Protein AF-A0A497K6T9-F1 (afdb_monomer)

Radius of gyration: 28.64 Å; Cα contacts (8 Å, |Δi|>4): 185; chains: 1; bounding box: 58×22×71 Å

pLDDT: mean 80.8, std 10.69, range [51.25, 93.06]

Foldseek 3Di:
DDWDWDFQPVLLVLLVVLLVLLVVLVVVLLVVLCVVPVDDVCSVVSSVVQQAPPWDQDPVRDTDRSVVSNVSSVVSNVVSVVSNVVSGDTDPPADFFWWADPPPRDIDTDHPVDQWDQDPPPRDIDRTHGDD

Solvent-accessible surface area (backbone atoms only — not comparable to full-atom values): 7383 Å² total; per-residue (Å²): 131,60,74,44,79,50,70,42,68,66,39,39,54,54,14,51,52,34,34,53,54,13,48,52,39,41,51,50,57,51,51,58,45,44,73,74,60,76,42,78,91,55,34,65,64,47,41,57,50,42,31,75,70,38,72,40,75,41,97,84,80,47,75,39,47,41,42,57,51,45,51,50,13,52,51,32,36,53,52,13,54,51,35,42,56,65,17,56,41,74,39,76,47,72,66,67,40,45,28,30,37,88,83,79,69,50,73,50,74,43,61,75,87,54,69,66,46,62,38,93,83,80,62,47,80,37,67,62,44,77,53,134

Sequence (132 aa):
MRKVLRKSRYGYALGVFLFLIGISAIIYTFWRVWLETASFNEFLTAFWNLLWTEEIDLVAGISSKLIFLFILGMTALIFSALTLAFSRKWFIAGEKVLVECPFCKRRWRTDPQKALVHCPYCRQLIHPRIVE

Structure (mmCIF, N/CA/C/O backbone):
data_AF-A0A497K6T9-F1
#
_entry.id   AF-A0A497K6T9-F1
#
loop_
_atom_site.group_PDB
_atom_site.id
_atom_site.type_symbol
_atom_site.label_atom_id
_atom_site.label_alt_id
_atom_site.label_comp_id
_atom_site.label_asym_id
_atom_site.label_entity_id
_atom_site.label_seq_id
_atom_site.pdbx_PDB_ins_code
_atom_site.Cartn_x
_atom_site.Cartn_y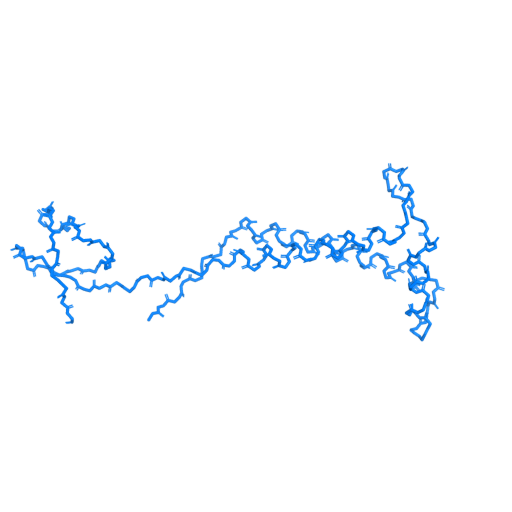
_atom_site.Cartn_z
_atom_site.occupancy
_atom_site.B_iso_or_equiv
_atom_site.auth_seq_id
_atom_site.auth_comp_id
_atom_site.auth_asym_id
_atom_site.auth_atom_id
_atom_site.pdbx_PDB_model_num
ATOM 1 N N . MET A 1 1 ? -5.881 -8.254 25.396 1.00 51.84 1 MET A N 1
ATOM 2 C CA . MET A 1 1 ? -6.309 -7.331 24.309 1.00 51.84 1 MET A CA 1
ATOM 3 C C . MET A 1 1 ? -6.378 -8.022 22.943 1.00 51.84 1 MET A C 1
ATOM 5 O O . MET A 1 1 ? -5.351 -8.424 22.404 1.00 51.84 1 MET A O 1
ATOM 9 N N . ARG A 1 2 ? -7.571 -8.162 22.349 1.00 51.25 2 ARG A N 1
ATOM 10 C CA . ARG A 1 2 ? -7.744 -8.752 21.007 1.00 51.25 2 ARG A CA 1
ATOM 11 C C . ARG A 1 2 ? -7.792 -7.628 19.963 1.00 51.25 2 ARG A C 1
ATOM 13 O O . ARG A 1 2 ? -8.738 -6.850 19.945 1.00 51.25 2 ARG A O 1
ATOM 20 N N . LYS A 1 3 ? -6.780 -7.514 19.100 1.00 53.28 3 LYS A N 1
ATOM 21 C CA . LYS A 1 3 ? -6.806 -6.560 17.975 1.00 53.28 3 LYS A CA 1
ATOM 22 C C . LYS A 1 3 ? -7.772 -7.089 16.916 1.00 53.28 3 LYS A C 1
ATOM 24 O O . LYS A 1 3 ? -7.615 -8.222 16.468 1.00 53.28 3 LYS A O 1
ATOM 29 N N . VAL A 1 4 ? -8.773 -6.301 16.529 1.00 59.19 4 VAL A N 1
ATOM 30 C CA . VAL A 1 4 ? -9.709 -6.684 15.464 1.00 59.19 4 VAL A CA 1
ATOM 31 C C . VAL A 1 4 ? -9.323 -5.916 14.209 1.00 59.19 4 VAL A C 1
ATOM 33 O O . VAL A 1 4 ? -9.419 -4.690 14.145 1.00 59.19 4 VAL A O 1
ATOM 36 N N . LEU A 1 5 ? -8.849 -6.651 13.205 1.00 56.44 5 LEU A N 1
ATOM 37 C CA . LEU A 1 5 ? -8.495 -6.087 11.910 1.00 56.44 5 LEU A CA 1
ATOM 38 C C . LEU A 1 5 ? -9.786 -5.830 11.119 1.00 56.44 5 LEU A C 1
ATOM 40 O O . LEU A 1 5 ? -10.376 -6.762 10.572 1.00 56.44 5 LEU A O 1
ATOM 44 N N . ARG A 1 6 ? -10.246 -4.575 11.044 1.00 62.94 6 ARG A N 1
ATOM 45 C CA . ARG A 1 6 ? -11.379 -4.213 10.179 1.00 62.94 6 ARG A CA 1
ATOM 46 C C . ARG A 1 6 ? -10.835 -3.632 8.883 1.00 62.94 6 ARG A C 1
ATOM 48 O O . ARG A 1 6 ? -10.378 -2.493 8.829 1.00 62.94 6 ARG A O 1
ATOM 55 N N . LYS A 1 7 ? -10.889 -4.436 7.825 1.00 59.69 7 LYS A N 1
ATOM 56 C CA . LYS A 1 7 ? -10.442 -4.043 6.488 1.00 59.69 7 LYS A CA 1
ATOM 57 C C . LYS A 1 7 ? -11.480 -3.125 5.836 1.00 59.69 7 LYS A C 1
ATOM 59 O O . LYS A 1 7 ? -12.648 -3.495 5.712 1.00 59.69 7 LYS A O 1
ATOM 64 N N . SER A 1 8 ? -11.062 -1.934 5.412 1.00 67.94 8 SER A N 1
ATOM 65 C CA . SER A 1 8 ? -11.881 -1.072 4.552 1.00 67.94 8 SER A CA 1
ATOM 66 C C . SER A 1 8 ? -11.980 -1.701 3.159 1.00 67.94 8 SER A C 1
ATOM 68 O O . SER A 1 8 ? -10.961 -1.853 2.486 1.00 67.94 8 SER A O 1
ATOM 70 N N 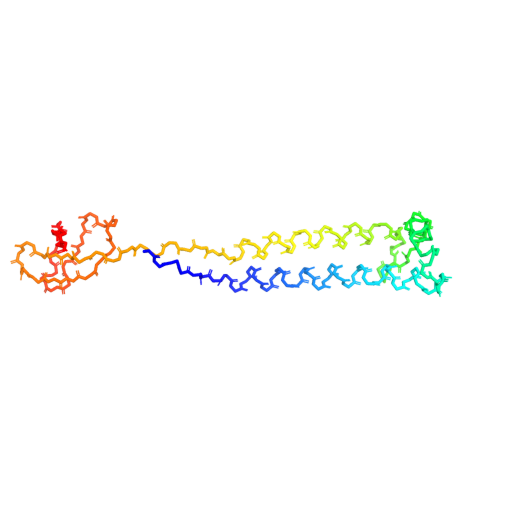. ARG A 1 9 ? -13.189 -2.083 2.722 1.00 74.00 9 ARG A N 1
ATOM 71 C CA . ARG A 1 9 ? -13.400 -2.697 1.396 1.00 74.00 9 ARG A CA 1
ATOM 72 C C . ARG A 1 9 ? -13.008 -1.746 0.257 1.00 74.00 9 ARG A C 1
ATOM 74 O O . ARG A 1 9 ? -12.314 -2.163 -0.662 1.00 74.00 9 ARG A O 1
ATOM 81 N N . TYR A 1 10 ? -13.375 -0.468 0.370 1.00 75.62 10 TYR A N 1
ATOM 82 C CA . TYR A 1 10 ? -13.110 0.550 -0.652 1.00 75.62 10 TYR A CA 1
ATOM 83 C C . TYR A 1 10 ? -11.631 0.937 -0.750 1.00 75.62 10 TYR A C 1
ATOM 85 O O . TYR A 1 10 ? -11.081 0.973 -1.845 1.00 75.62 10 TYR A O 1
ATOM 93 N N . GLY A 1 11 ? -10.961 1.160 0.389 1.00 76.81 11 GLY A N 1
ATOM 94 C CA . GLY A 1 11 ? -9.537 1.521 0.390 1.00 76.81 11 GLY A CA 1
ATOM 95 C C . GLY A 1 11 ? -8.646 0.397 -0.142 1.00 76.81 11 GLY A C 1
ATOM 96 O O . GLY A 1 11 ? -7.641 0.655 -0.792 1.00 76.81 11 GLY A O 1
ATOM 97 N N . TYR A 1 12 ? -9.047 -0.857 0.086 1.00 81.25 12 TYR A N 1
ATOM 98 C CA . TYR A 1 12 ? -8.350 -2.006 -0.476 1.00 81.25 12 TYR A CA 1
ATOM 99 C C . TYR A 1 12 ? -8.536 -2.116 -1.993 1.00 81.25 12 TYR A C 1
ATOM 101 O O . TYR A 1 12 ? -7.553 -2.298 -2.701 1.00 81.25 12 TYR A O 1
ATOM 109 N N . ALA A 1 13 ? -9.770 -1.979 -2.491 1.00 85.56 13 ALA A N 1
ATOM 110 C CA . ALA A 1 13 ? -10.045 -2.039 -3.927 1.00 85.56 13 ALA A CA 1
ATOM 111 C C . ALA A 1 13 ? -9.293 -0.941 -4.698 1.00 85.56 13 ALA A C 1
ATOM 113 O O . ALA A 1 13 ? -8.643 -1.232 -5.698 1.00 85.56 13 ALA A O 1
ATOM 114 N N . LEU A 1 14 ? -9.312 0.294 -4.185 1.00 86.56 14 LEU A N 1
ATOM 115 C CA . LEU A 1 14 ? -8.610 1.425 -4.792 1.00 86.56 14 LEU A CA 1
ATOM 116 C C . LEU A 1 14 ? -7.087 1.226 -4.790 1.00 86.56 14 LEU A C 1
ATOM 118 O O . LEU A 1 14 ? -6.439 1.439 -5.811 1.00 86.56 14 LEU A O 1
ATOM 122 N N . GLY A 1 15 ? -6.520 0.748 -3.677 1.00 88.12 15 GLY A N 1
ATOM 123 C CA . GLY 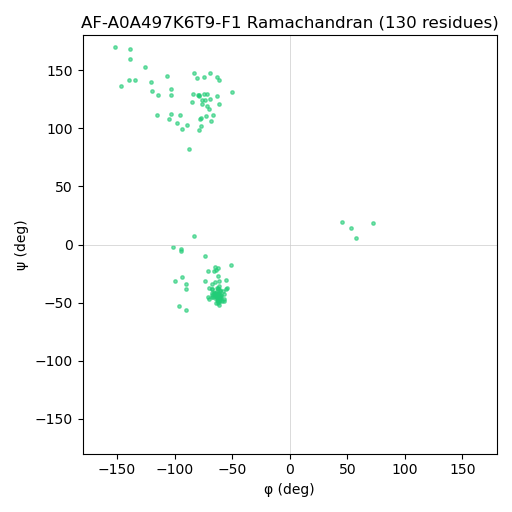A 1 15 ? -5.092 0.440 -3.589 1.00 88.12 15 GLY A CA 1
ATOM 124 C C . GLY A 1 15 ? -4.655 -0.640 -4.582 1.00 88.12 15 GLY A C 1
ATOM 125 O O . GLY A 1 15 ? -3.645 -0.471 -5.262 1.00 88.12 15 GLY A O 1
ATOM 126 N N . VAL A 1 16 ? -5.432 -1.721 -4.722 1.00 89.06 16 VAL A N 1
ATOM 127 C CA . VAL A 1 16 ? -5.159 -2.783 -5.709 1.00 89.06 16 VAL A CA 1
ATOM 128 C C . VAL A 1 16 ? -5.254 -2.250 -7.139 1.00 89.06 16 VAL A C 1
ATOM 130 O O . VAL A 1 16 ? -4.401 -2.567 -7.959 1.00 89.06 16 VAL A O 1
ATOM 133 N N . PHE A 1 17 ? -6.245 -1.413 -7.443 1.00 91.06 17 PHE A N 1
ATOM 134 C CA . PHE A 1 17 ? -6.393 -0.842 -8.781 1.00 91.06 17 PHE A CA 1
ATOM 135 C C . PHE A 1 17 ? -5.192 0.034 -9.172 1.00 91.06 17 PHE A C 1
ATOM 137 O O . PHE A 1 17 ? -4.612 -0.156 -10.239 1.00 91.06 17 PHE A O 1
ATOM 144 N N . LEU A 1 18 ? -4.752 0.923 -8.273 1.00 89.94 18 LEU A N 1
ATOM 145 C CA . LEU A 1 18 ? -3.549 1.740 -8.481 1.00 89.94 18 LEU A CA 1
ATOM 146 C C . LEU A 1 18 ? -2.283 0.888 -8.632 1.00 89.94 18 LEU A C 1
ATOM 148 O O . LEU A 1 18 ? -1.412 1.223 -9.431 1.00 89.94 18 LEU A O 1
ATOM 152 N N . PHE A 1 19 ? -2.195 -0.224 -7.897 1.00 91.62 19 PHE A N 1
ATOM 153 C CA . PHE A 1 19 ? -1.076 -1.158 -8.002 1.00 91.62 19 PHE A CA 1
ATOM 154 C C . PHE A 1 19 ? -0.983 -1.772 -9.397 1.00 91.62 19 PHE A C 1
ATOM 156 O O . PHE A 1 19 ? 0.089 -1.788 -9.994 1.00 91.62 19 PHE A O 1
ATOM 163 N N . LEU A 1 20 ? -2.113 -2.253 -9.925 1.00 93.06 20 LEU A N 1
ATOM 164 C CA . LEU A 1 20 ? -2.173 -2.871 -11.247 1.00 93.06 20 LEU A CA 1
ATOM 165 C C . LEU A 1 20 ? -1.795 -1.872 -12.343 1.00 93.06 20 LEU A C 1
ATOM 167 O O . LEU A 1 20 ? -1.004 -2.213 -13.220 1.00 93.06 20 LEU A O 1
ATOM 171 N N . ILE A 1 21 ? -2.286 -0.632 -12.254 1.00 91.12 21 ILE A N 1
ATOM 172 C CA . ILE A 1 21 ? -1.916 0.436 -13.193 1.00 91.12 21 ILE A CA 1
ATOM 173 C C . ILE A 1 21 ? -0.414 0.723 -13.112 1.00 91.12 21 ILE A C 1
ATOM 175 O O . ILE A 1 21 ? 0.266 0.696 -14.137 1.00 91.12 21 ILE A O 1
ATOM 179 N N . GLY A 1 22 ? 0.123 0.934 -11.906 1.00 90.75 22 GLY A N 1
ATOM 180 C CA . GLY A 1 22 ? 1.544 1.229 -11.707 1.00 90.75 22 GLY A CA 1
ATOM 181 C C . GLY A 1 22 ? 2.461 0.117 -12.220 1.00 90.75 22 GLY A C 1
ATOM 182 O O . GLY A 1 22 ? 3.416 0.391 -12.945 1.00 90.75 22 GLY A O 1
ATOM 183 N N . ILE A 1 23 ? 2.132 -1.145 -11.922 1.00 91.94 23 ILE A N 1
ATOM 184 C CA . ILE A 1 23 ? 2.863 -2.307 -12.445 1.00 91.94 23 ILE A CA 1
ATOM 185 C C . ILE A 1 23 ? 2.792 -2.355 -13.965 1.00 91.94 23 ILE A C 1
ATOM 187 O O . ILE A 1 23 ? 3.819 -2.555 -14.604 1.00 91.94 23 ILE A O 1
ATOM 191 N N . SER A 1 24 ? 1.607 -2.176 -14.550 1.00 90.25 24 SER A N 1
ATOM 192 C CA . SER A 1 24 ? 1.446 -2.266 -16.003 1.00 90.25 24 SER A CA 1
ATOM 193 C C . SER A 1 24 ? 2.299 -1.227 -16.739 1.00 90.25 24 SER A C 1
ATOM 195 O O . SER A 1 24 ? 2.957 -1.568 -17.720 1.00 90.25 24 SER A O 1
ATOM 197 N N . ALA A 1 25 ? 2.385 -0.001 -16.208 1.00 88.25 25 ALA A N 1
ATOM 198 C CA . ALA A 1 25 ? 3.242 1.054 -16.739 1.00 88.25 25 ALA A CA 1
ATOM 199 C C . ALA A 1 25 ? 4.731 0.679 -16.662 1.00 88.25 25 ALA A C 1
ATOM 201 O O . ALA A 1 25 ? 5.458 0.809 -17.644 1.00 88.25 25 ALA A O 1
ATOM 2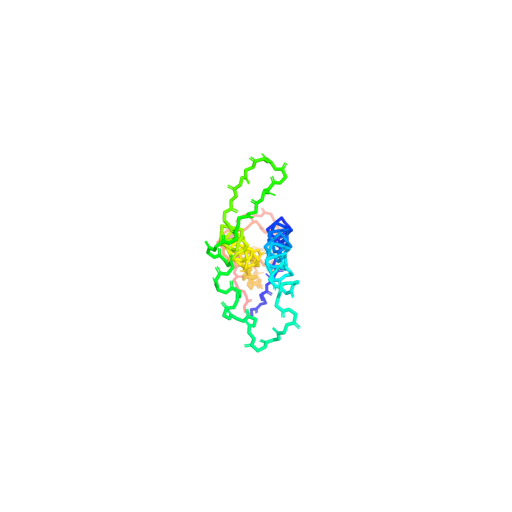02 N N . ILE A 1 26 ? 5.185 0.155 -15.521 1.00 88.12 26 ILE A N 1
ATOM 203 C CA . ILE A 1 26 ? 6.588 -0.243 -15.348 1.00 88.12 26 ILE A CA 1
ATOM 204 C C . ILE A 1 26 ? 6.927 -1.430 -16.253 1.00 88.12 26 ILE A C 1
ATOM 206 O O . ILE A 1 26 ? 7.935 -1.386 -16.955 1.00 88.12 26 ILE A O 1
ATOM 210 N N . ILE A 1 27 ? 6.072 -2.454 -16.310 1.00 90.44 27 ILE A N 1
ATOM 211 C CA . ILE A 1 27 ? 6.259 -3.598 -17.212 1.00 90.44 27 ILE A CA 1
ATOM 212 C C . ILE A 1 27 ? 6.357 -3.116 -18.657 1.00 90.44 27 ILE A C 1
ATOM 214 O O . ILE A 1 27 ? 7.241 -3.570 -19.372 1.00 90.44 27 ILE A O 1
ATOM 218 N N . TYR A 1 28 ? 5.516 -2.168 -19.074 1.00 88.00 28 TYR A N 1
ATOM 219 C CA . TYR A 1 28 ? 5.583 -1.597 -20.415 1.00 88.00 28 TYR A CA 1
ATOM 220 C C . TYR A 1 28 ? 6.932 -0.913 -20.691 1.00 88.00 28 TYR A C 1
ATOM 222 O O . TYR A 1 28 ? 7.555 -1.195 -21.714 1.00 88.00 28 TYR A O 1
ATOM 230 N N . THR A 1 29 ? 7.434 -0.084 -19.765 1.00 86.38 29 THR A N 1
ATOM 231 C CA . THR A 1 29 ? 8.759 0.550 -19.929 1.00 86.38 29 THR A CA 1
ATOM 232 C C . THR A 1 29 ? 9.890 -0.470 -20.017 1.00 86.38 29 THR A C 1
ATOM 234 O O . THR A 1 29 ? 10.764 -0.351 -20.870 1.00 86.38 29 THR A O 1
ATOM 237 N N . PHE A 1 30 ? 9.850 -1.510 -19.182 1.00 86.12 30 PHE A N 1
ATOM 238 C CA . PHE A 1 30 ? 10.858 -2.566 -19.179 1.00 86.12 30 PHE A CA 1
ATOM 239 C C . PHE A 1 30 ? 10.796 -3.399 -20.455 1.00 86.12 30 PHE A C 1
ATOM 241 O O . PHE A 1 30 ? 11.829 -3.686 -21.051 1.00 86.12 30 PHE A O 1
ATOM 248 N N . TRP A 1 31 ? 9.589 -3.751 -20.894 1.00 87.31 31 TRP A N 1
ATOM 249 C CA . TRP A 1 31 ? 9.357 -4.497 -22.123 1.00 87.31 31 TRP A CA 1
ATOM 250 C C . TRP A 1 31 ? 9.896 -3.751 -23.341 1.00 87.31 31 TRP A C 1
ATOM 252 O O . TRP A 1 31 ? 10.554 -4.342 -24.194 1.00 87.31 31 TRP A O 1
ATOM 262 N N . ARG A 1 32 ? 9.660 -2.439 -23.406 1.00 83.25 32 ARG A N 1
ATOM 263 C CA . ARG A 1 32 ? 10.095 -1.621 -24.536 1.00 83.25 32 ARG A CA 1
ATOM 264 C C . ARG A 1 32 ? 11.616 -1.540 -24.642 1.00 83.25 32 ARG A C 1
ATOM 266 O O . ARG A 1 32 ? 12.149 -1.706 -25.731 1.00 83.25 32 ARG A O 1
ATOM 273 N N . VAL A 1 33 ? 12.311 -1.393 -23.518 1.00 82.88 33 VAL A N 1
ATOM 274 C CA . VAL A 1 33 ? 13.782 -1.423 -23.481 1.00 82.88 33 VAL A CA 1
ATOM 275 C C . VAL A 1 33 ? 14.333 -2.825 -23.756 1.00 82.88 33 VAL A C 1
ATOM 277 O O . VAL A 1 33 ? 15.351 -2.982 -24.432 1.00 82.88 33 VAL A O 1
ATOM 280 N N . TRP A 1 34 ? 13.652 -3.857 -23.256 1.00 82.88 34 TRP A N 1
ATOM 281 C CA . TRP A 1 34 ? 14.037 -5.249 -23.473 1.00 82.88 34 TRP A CA 1
ATOM 282 C C . TRP A 1 34 ? 14.026 -5.623 -24.958 1.00 82.88 34 TRP A C 1
ATOM 284 O O . TRP A 1 34 ? 14.930 -6.318 -25.417 1.00 82.88 34 TRP A O 1
ATOM 294 N N . LEU A 1 35 ? 13.043 -5.126 -25.716 1.00 81.81 35 LEU A N 1
ATOM 295 C CA . LEU A 1 35 ? 12.964 -5.339 -27.163 1.00 81.81 35 LEU A CA 1
ATOM 296 C C . LEU A 1 35 ? 14.153 -4.751 -27.935 1.00 81.81 35 LEU A C 1
ATOM 298 O O . LEU A 1 35 ? 14.468 -5.262 -29.005 1.00 81.81 35 LEU A O 1
ATOM 302 N N . GLU A 1 36 ? 14.811 -3.711 -27.422 1.00 76.44 36 GLU A N 1
ATOM 303 C CA . GLU A 1 36 ? 15.943 -3.081 -28.112 1.00 76.44 36 GLU A CA 1
ATOM 304 C C . GLU A 1 36 ? 17.293 -3.690 -27.765 1.00 76.44 36 GLU A C 1
ATOM 306 O O . GLU A 1 36 ? 18.150 -3.831 -28.631 1.00 76.44 36 GLU A O 1
ATOM 311 N N . THR A 1 37 ? 17.496 -4.053 -26.502 1.00 77.06 37 THR A N 1
ATOM 312 C CA . THR A 1 37 ? 18.792 -4.567 -26.041 1.00 77.06 37 THR A CA 1
ATOM 313 C C . THR A 1 37 ? 18.917 -6.073 -26.163 1.00 77.06 37 THR A C 1
ATOM 315 O O . THR A 1 37 ? 20.022 -6.567 -26.380 1.00 77.06 37 THR A O 1
ATOM 318 N N . ALA A 1 38 ? 17.815 -6.807 -25.964 1.00 72.56 38 ALA A N 1
ATOM 319 C CA . ALA A 1 38 ? 17.755 -8.271 -25.926 1.00 72.56 38 ALA A CA 1
ATOM 320 C C . ALA A 1 38 ? 18.865 -8.950 -25.081 1.00 72.56 38 ALA A C 1
ATOM 322 O O . ALA A 1 38 ? 19.133 -10.141 -25.241 1.00 72.56 38 ALA A O 1
ATOM 323 N N . SER A 1 39 ? 19.518 -8.213 -24.172 1.00 76.56 39 SER A N 1
ATOM 324 C CA . SER A 1 39 ? 20.658 -8.668 -23.379 1.00 76.56 39 SER A CA 1
ATOM 325 C C . SER A 1 39 ? 20.640 -8.029 -21.989 1.00 76.56 39 SER A C 1
ATOM 327 O O . SER A 1 39 ? 20.393 -6.837 -21.831 1.00 76.56 39 SER A O 1
ATOM 329 N N . PHE A 1 40 ? 20.903 -8.832 -20.953 1.00 74.00 40 PHE A N 1
ATOM 330 C CA . PHE A 1 40 ? 20.865 -8.367 -19.560 1.00 74.00 40 PHE A CA 1
ATOM 331 C C . PHE A 1 40 ? 22.055 -7.474 -19.179 1.00 74.00 40 PHE A C 1
ATOM 333 O O . PHE A 1 40 ? 21.900 -6.591 -18.339 1.00 74.00 40 PHE A O 1
ATOM 340 N N . ASN A 1 41 ? 23.229 -7.694 -19.780 1.00 77.69 41 ASN A N 1
ATOM 341 C CA . ASN A 1 41 ? 24.466 -7.001 -19.397 1.00 77.69 41 ASN A CA 1
ATOM 342 C C . ASN A 1 41 ? 24.429 -5.505 -19.731 1.00 77.69 41 ASN A C 1
ATOM 344 O O . ASN A 1 41 ? 24.964 -4.695 -18.981 1.00 77.69 41 ASN A O 1
ATOM 348 N N . GLU A 1 42 ? 23.765 -5.139 -20.826 1.00 81.94 42 GLU A N 1
ATOM 349 C CA . GLU A 1 42 ? 23.634 -3.750 -21.281 1.00 81.94 42 GLU A CA 1
ATOM 350 C C . GLU A 1 42 ? 22.267 -3.153 -20.931 1.00 81.94 42 GLU A C 1
ATOM 352 O O . GLU A 1 42 ? 22.020 -1.969 -21.161 1.00 81.94 42 GLU A O 1
ATOM 357 N N . PHE A 1 43 ? 21.386 -3.957 -20.325 1.00 83.44 43 PHE A N 1
ATOM 358 C CA . PHE A 1 43 ? 20.006 -3.581 -20.053 1.00 83.44 43 PHE A CA 1
ATOM 359 C C . PHE A 1 43 ? 19.907 -2.330 -19.184 1.00 83.44 43 PHE A C 1
ATOM 361 O O . PHE A 1 43 ? 19.161 -1.425 -19.522 1.00 83.44 43 PHE A O 1
ATOM 368 N N . LEU A 1 44 ? 20.644 -2.246 -18.070 1.00 82.06 44 LEU A N 1
ATOM 369 C CA . LEU A 1 44 ? 20.514 -1.115 -17.140 1.00 82.06 44 LEU A CA 1
ATOM 370 C C . LEU A 1 44 ? 20.998 0.206 -17.745 1.00 82.06 44 LEU A C 1
ATOM 372 O O . LEU A 1 44 ? 20.357 1.241 -17.563 1.00 82.06 44 LEU A O 1
ATOM 376 N N . THR A 1 45 ? 22.113 0.176 -18.468 1.00 84.12 45 THR A N 1
ATOM 377 C CA . THR A 1 45 ? 22.678 1.345 -19.150 1.00 84.12 45 THR A CA 1
ATOM 378 C C . THR A 1 45 ? 21.774 1.806 -20.284 1.00 84.12 45 THR A C 1
ATOM 380 O O . THR A 1 45 ? 21.482 2.998 -20.388 1.00 84.12 45 THR A O 1
ATOM 383 N N . ALA A 1 46 ? 21.273 0.873 -21.095 1.00 84.69 46 ALA A N 1
ATOM 384 C CA . ALA A 1 46 ? 20.317 1.183 -22.147 1.00 84.69 46 ALA A CA 1
ATOM 385 C C . ALA A 1 46 ? 18.981 1.665 -21.580 1.00 84.69 46 ALA A C 1
ATOM 387 O O . ALA A 1 46 ? 18.447 2.652 -22.067 1.00 84.69 46 ALA A O 1
ATOM 388 N N . PHE A 1 47 ? 18.478 1.038 -20.514 1.00 85.62 47 PHE A N 1
ATOM 389 C CA . PHE A 1 47 ? 17.256 1.441 -19.819 1.00 85.62 47 PHE A CA 1
ATOM 390 C C . PHE A 1 47 ? 17.349 2.879 -19.340 1.00 85.62 47 PHE A C 1
ATOM 392 O O . PHE A 1 47 ? 16.433 3.661 -19.577 1.00 85.62 47 PHE A O 1
ATOM 399 N N . TRP A 1 48 ? 18.466 3.240 -18.704 1.00 83.94 48 TRP A N 1
ATOM 400 C CA . TRP A 1 48 ? 18.684 4.602 -18.246 1.00 83.94 48 TRP A CA 1
ATOM 401 C C . TRP A 1 48 ? 18.702 5.589 -19.412 1.00 83.94 48 TRP A C 1
ATOM 403 O O . TRP A 1 48 ? 18.001 6.591 -19.352 1.00 83.94 48 TRP A O 1
ATOM 413 N N . ASN A 1 49 ? 19.435 5.297 -20.488 1.00 86.12 49 ASN A N 1
ATOM 414 C CA . ASN A 1 49 ? 19.502 6.182 -21.653 1.00 86.12 49 ASN A CA 1
ATOM 415 C C . ASN A 1 49 ? 18.140 6.326 -22.349 1.00 86.12 49 ASN A C 1
ATOM 417 O O . ASN A 1 49 ? 17.667 7.448 -22.529 1.00 86.12 49 ASN A O 1
ATOM 421 N N . LEU A 1 50 ? 17.476 5.206 -22.644 1.00 84.69 50 LEU A N 1
ATOM 422 C CA . LEU A 1 50 ? 16.167 5.157 -23.301 1.00 84.69 50 LEU A CA 1
ATOM 423 C C . LEU A 1 50 ? 15.080 5.847 -22.487 1.00 84.69 50 LEU A C 1
ATOM 425 O O . LEU A 1 50 ? 14.191 6.465 -23.063 1.00 84.69 50 LEU A O 1
ATOM 429 N N . LEU A 1 51 ? 15.169 5.833 -21.154 1.00 84.81 51 LEU A N 1
ATOM 430 C CA . LEU A 1 51 ? 14.246 6.596 -20.315 1.00 84.81 51 LEU A CA 1
ATOM 431 C C . LEU A 1 51 ? 14.221 8.087 -20.684 1.00 84.81 51 LEU A C 1
ATOM 433 O O . LEU A 1 51 ? 13.163 8.718 -20.639 1.00 84.81 51 LEU A O 1
ATOM 437 N N . TRP A 1 52 ? 15.384 8.648 -21.020 1.00 82.50 52 TRP A N 1
ATOM 438 C CA . TRP A 1 52 ? 15.570 10.073 -21.288 1.00 82.50 52 TRP A CA 1
ATOM 439 C C . TRP A 1 52 ? 15.448 10.445 -22.767 1.00 82.50 52 TRP A C 1
ATOM 441 O O . TRP A 1 52 ? 15.091 11.593 -23.064 1.00 82.50 52 TRP A O 1
ATOM 451 N N . THR A 1 53 ? 15.763 9.510 -23.667 1.00 80.50 53 THR A N 1
ATOM 452 C CA . THR A 1 53 ? 15.816 9.747 -25.116 1.00 80.50 53 THR A CA 1
ATOM 453 C C . THR A 1 53 ? 14.574 9.281 -25.858 1.00 80.50 53 THR A C 1
ATOM 455 O O . THR A 1 53 ? 14.227 9.903 -26.855 1.00 80.50 53 THR A O 1
ATOM 458 N N . GLU A 1 54 ? 13.910 8.224 -25.388 1.00 80.94 54 GLU A N 1
ATOM 459 C CA . GLU A 1 54 ? 12.776 7.630 -26.094 1.00 80.94 54 GLU A CA 1
ATOM 460 C C . GLU A 1 54 ? 11.500 8.444 -25.859 1.00 80.94 54 GLU A C 1
ATOM 462 O O . GLU A 1 54 ? 11.103 8.735 -24.720 1.00 80.94 54 GLU A O 1
ATOM 467 N N . GLU A 1 55 ? 10.834 8.791 -26.955 1.00 81.25 55 GLU A N 1
ATOM 468 C CA . GLU A 1 55 ? 9.527 9.434 -26.955 1.00 81.25 55 GLU A CA 1
ATOM 469 C C . GLU A 1 55 ? 8.460 8.403 -27.310 1.00 81.25 55 GLU A C 1
ATOM 471 O O . GLU A 1 55 ? 8.612 7.608 -28.233 1.00 81.25 55 GLU A O 1
ATOM 476 N N . ILE A 1 56 ? 7.375 8.395 -26.540 1.00 76.19 56 ILE A N 1
ATOM 477 C CA . ILE A 1 56 ? 6.248 7.498 -26.753 1.00 76.19 56 ILE A CA 1
ATOM 478 C C . ILE A 1 56 ? 5.042 8.340 -27.130 1.00 76.19 56 ILE A C 1
ATOM 480 O O . ILE A 1 56 ? 4.648 9.245 -26.385 1.00 76.19 56 ILE A O 1
ATOM 484 N N . ASP A 1 57 ? 4.401 7.968 -28.227 1.00 75.19 57 ASP A N 1
ATOM 485 C CA . ASP A 1 57 ? 3.073 8.458 -28.548 1.00 75.19 57 ASP A CA 1
ATOM 486 C C . ASP A 1 57 ? 2.049 7.698 -27.710 1.00 75.19 57 ASP A C 1
ATOM 488 O O . ASP A 1 57 ? 1.779 6.510 -27.905 1.00 75.19 57 ASP A O 1
ATOM 492 N N . LEU A 1 58 ? 1.474 8.387 -26.727 1.00 64.69 58 LEU A N 1
ATOM 493 C CA . LEU A 1 58 ? 0.328 7.856 -26.007 1.00 64.69 58 LEU A CA 1
ATOM 494 C C . LEU A 1 58 ? -0.879 7.838 -26.951 1.00 64.69 58 LEU A C 1
ATOM 496 O O . LEU A 1 58 ? -1.061 8.748 -27.757 1.00 64.69 58 LEU A O 1
ATOM 500 N N . VAL A 1 59 ? -1.768 6.854 -26.780 1.00 63.88 59 VAL A N 1
ATOM 501 C CA . VAL A 1 59 ? -3.029 6.692 -27.545 1.00 63.88 59 VAL A CA 1
ATOM 502 C C . VAL A 1 59 ? -3.895 7.971 -27.571 1.00 63.88 59 VAL A C 1
ATOM 504 O O . VAL A 1 59 ? -4.754 8.126 -28.432 1.00 63.88 59 VAL A O 1
ATOM 507 N N . ALA A 1 60 ? -3.644 8.921 -26.666 1.00 60.28 60 ALA A N 1
ATOM 508 C CA . ALA A 1 60 ? -4.277 10.236 -26.612 1.00 60.28 60 ALA A CA 1
ATOM 509 C C . ALA A 1 60 ? -3.649 11.312 -27.535 1.00 60.28 60 ALA A C 1
ATOM 511 O O . ALA A 1 60 ? -4.020 12.477 -27.419 1.00 60.28 60 ALA A O 1
ATOM 512 N N . GLY A 1 61 ? -2.699 10.966 -28.415 1.00 62.25 61 GLY A N 1
ATOM 513 C CA . GLY A 1 61 ? -2.020 11.920 -29.309 1.00 62.25 61 GLY A CA 1
ATOM 514 C C . GLY A 1 61 ? -1.028 12.845 -28.594 1.00 62.25 61 GLY A C 1
ATOM 515 O O . GLY A 1 61 ? -0.681 13.903 -29.109 1.00 62.25 61 GLY A O 1
ATOM 516 N N . ILE A 1 62 ? -0.605 12.465 -27.386 1.00 67.50 62 ILE A N 1
ATOM 517 C CA . ILE A 1 62 ? 0.365 13.208 -26.582 1.00 67.50 62 ILE A CA 1
ATOM 518 C C . ILE A 1 62 ? 1.688 12.454 -26.668 1.00 67.50 62 ILE A C 1
ATOM 520 O O . ILE A 1 62 ? 1.825 11.378 -26.079 1.00 67.50 62 ILE A O 1
ATOM 524 N N . SER A 1 63 ? 2.650 13.023 -27.388 1.00 73.06 63 SER A N 1
ATOM 525 C CA . SER A 1 63 ? 4.031 12.547 -27.385 1.00 73.06 63 SER A CA 1
ATOM 526 C C . SER A 1 63 ? 4.656 12.910 -26.040 1.00 73.06 63 SER A C 1
ATOM 528 O O . SER A 1 63 ? 4.693 14.076 -25.640 1.00 73.06 63 SER A O 1
ATOM 530 N N . SER A 1 64 ? 5.087 11.903 -25.289 1.00 74.44 64 SER A N 1
ATOM 531 C CA . SER A 1 64 ? 5.693 12.094 -23.973 1.00 74.44 64 SER A CA 1
ATOM 532 C C . SER A 1 64 ? 6.948 11.250 -23.846 1.00 74.44 64 SER A C 1
ATOM 534 O O . SER A 1 64 ? 6.998 10.114 -24.312 1.00 74.44 64 SER A O 1
ATOM 536 N N . LYS A 1 65 ? 7.972 11.798 -23.190 1.00 83.25 65 LYS A N 1
ATOM 537 C CA . LYS A 1 65 ? 9.187 11.037 -22.890 1.00 83.25 65 LYS A CA 1
ATOM 538 C C . LYS A 1 65 ? 8.871 9.843 -21.990 1.00 83.25 65 LYS A C 1
ATOM 540 O O . LYS A 1 65 ? 8.093 9.973 -21.040 1.00 83.25 65 LYS A O 1
ATOM 545 N N . LEU A 1 66 ? 9.538 8.715 -22.235 1.00 83.44 66 LEU A N 1
ATOM 546 C CA . LEU A 1 66 ? 9.346 7.453 -21.509 1.00 83.44 66 LEU A CA 1
ATOM 547 C C . LEU A 1 66 ? 9.524 7.605 -19.985 1.00 83.44 66 LEU A C 1
ATOM 549 O O . LEU A 1 66 ? 8.814 6.969 -19.200 1.00 83.44 66 LEU A O 1
ATOM 553 N N . ILE A 1 67 ? 10.381 8.538 -19.557 1.00 86.81 67 ILE A N 1
ATOM 554 C CA . ILE A 1 67 ? 10.549 8.930 -18.153 1.00 86.81 67 ILE A CA 1
ATOM 555 C C . ILE A 1 67 ? 9.251 9.352 -17.457 1.00 86.81 67 ILE A C 1
ATOM 557 O O . ILE A 1 67 ? 9.058 9.019 -16.288 1.00 86.81 67 ILE A O 1
ATOM 561 N N . PHE A 1 68 ? 8.335 10.049 -18.133 1.00 85.75 68 PHE A N 1
ATOM 562 C CA . PHE A 1 68 ? 7.095 10.499 -17.496 1.00 85.75 68 PHE A CA 1
ATOM 563 C C . PHE A 1 68 ? 6.192 9.321 -17.146 1.00 85.75 68 PHE A C 1
ATOM 565 O O . PHE A 1 68 ? 5.605 9.295 -16.063 1.00 85.75 68 PHE A O 1
ATOM 572 N N . LEU A 1 69 ? 6.135 8.313 -18.018 1.00 86.12 69 LEU A N 1
ATOM 573 C CA . LEU A 1 69 ? 5.375 7.092 -17.775 1.00 86.12 69 LEU A CA 1
ATOM 574 C C . LEU A 1 69 ? 5.989 6.277 -16.629 1.00 86.12 69 LEU A C 1
ATOM 576 O O . LEU A 1 69 ? 5.259 5.765 -15.778 1.00 86.12 69 LEU A O 1
ATOM 580 N N . PHE A 1 70 ? 7.321 6.236 -16.545 1.00 87.75 70 PHE A N 1
ATOM 581 C CA . PHE A 1 70 ? 8.026 5.609 -15.428 1.00 87.75 70 PHE A CA 1
ATOM 582 C C . PHE A 1 70 ? 7.754 6.321 -14.090 1.00 87.75 70 PHE A C 1
ATOM 584 O O . PHE A 1 70 ? 7.405 5.673 -13.102 1.00 87.75 70 PHE A O 1
ATOM 591 N N . ILE A 1 71 ? 7.830 7.658 -14.052 1.00 89.75 71 ILE A N 1
ATOM 592 C CA . ILE A 1 71 ? 7.520 8.461 -12.854 1.00 89.75 71 ILE A CA 1
ATOM 593 C C . ILE A 1 71 ? 6.056 8.273 -12.433 1.00 89.75 71 ILE A C 1
ATOM 595 O O . ILE A 1 71 ? 5.766 8.102 -11.245 1.00 89.75 71 ILE A O 1
ATOM 599 N N . LEU A 1 72 ? 5.123 8.266 -13.388 1.00 88.81 72 LEU A N 1
ATOM 600 C CA . LEU A 1 72 ? 3.705 8.026 -13.118 1.00 88.81 72 LEU A CA 1
ATOM 601 C C . LEU A 1 72 ? 3.492 6.623 -12.531 1.00 88.81 72 LEU A C 1
ATOM 603 O O . LEU A 1 72 ? 2.817 6.479 -11.512 1.00 88.81 72 LEU A O 1
ATOM 607 N N . GLY A 1 73 ? 4.138 5.601 -13.098 1.00 90.44 73 GLY A N 1
ATOM 608 C CA . GLY A 1 73 ? 4.117 4.241 -12.559 1.00 90.44 73 GLY A CA 1
ATOM 609 C C . GLY A 1 73 ? 4.620 4.174 -11.113 1.00 90.44 73 GLY A C 1
ATOM 610 O O . GLY A 1 73 ? 3.938 3.636 -10.239 1.00 90.44 73 GLY A O 1
ATOM 611 N N . MET A 1 74 ? 5.769 4.791 -10.830 1.00 90.75 74 MET A N 1
ATOM 612 C CA . MET A 1 74 ? 6.362 4.810 -9.488 1.00 90.75 74 MET A CA 1
ATOM 613 C C . MET A 1 74 ? 5.498 5.557 -8.469 1.00 90.75 74 MET A C 1
ATOM 615 O O . MET A 1 74 ? 5.277 5.061 -7.362 1.00 90.75 74 MET A O 1
ATOM 619 N N . THR A 1 75 ? 4.963 6.725 -8.831 1.00 92.62 75 THR A N 1
ATOM 620 C CA . THR A 1 75 ? 4.062 7.478 -7.945 1.00 92.62 75 THR A CA 1
ATOM 621 C C . THR A 1 75 ? 2.787 6.686 -7.659 1.00 92.62 75 THR A C 1
A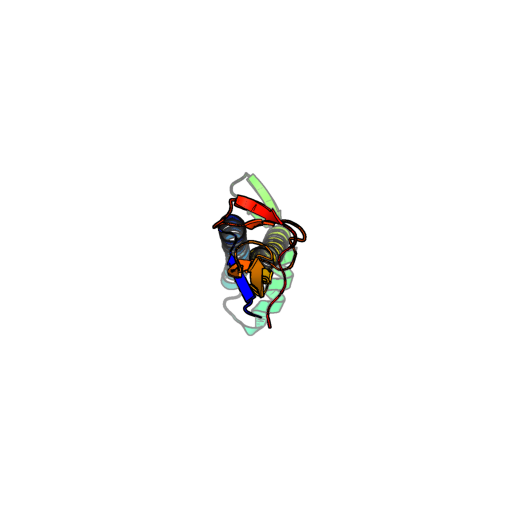TOM 623 O O . THR A 1 75 ? 2.409 6.555 -6.493 1.00 92.62 75 THR A O 1
ATOM 626 N N . ALA A 1 76 ? 2.176 6.062 -8.672 1.00 91.44 76 ALA A N 1
ATOM 627 C CA . ALA A 1 76 ? 1.014 5.191 -8.498 1.00 91.44 76 ALA A CA 1
ATOM 628 C C . ALA A 1 76 ? 1.297 4.015 -7.543 1.00 91.44 76 ALA A C 1
ATOM 630 O O . ALA A 1 76 ? 0.462 3.710 -6.688 1.00 91.44 76 ALA A O 1
ATOM 631 N N . LEU A 1 77 ? 2.484 3.398 -7.619 1.00 92.44 77 LEU A N 1
ATOM 632 C CA . LEU A 1 77 ? 2.891 2.342 -6.686 1.00 92.44 77 LEU A CA 1
ATOM 633 C C . LEU A 1 77 ? 3.041 2.843 -5.247 1.00 92.44 77 LEU A C 1
ATOM 635 O O . LEU A 1 77 ? 2.571 2.180 -4.320 1.00 92.44 77 LEU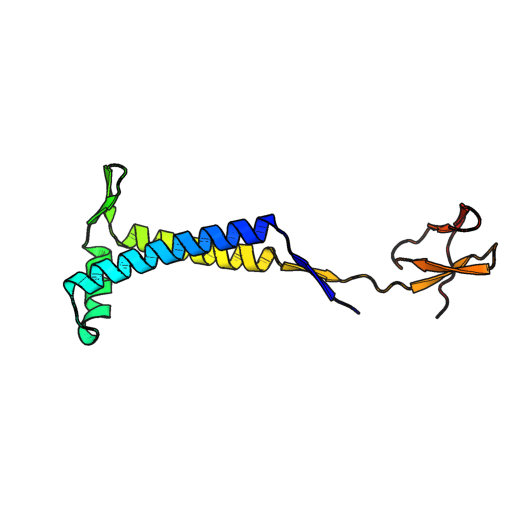 A O 1
ATOM 639 N N . ILE A 1 78 ? 3.646 4.015 -5.042 1.00 92.81 78 ILE A N 1
ATOM 640 C CA . ILE A 1 78 ? 3.786 4.612 -3.706 1.00 92.81 78 ILE A CA 1
ATOM 641 C C . ILE A 1 78 ? 2.401 4.901 -3.114 1.00 92.81 78 ILE A C 1
ATOM 643 O O . ILE A 1 78 ? 2.106 4.497 -1.985 1.00 92.81 78 ILE A O 1
ATOM 647 N N . PHE A 1 79 ? 1.513 5.536 -3.883 1.00 90.38 79 PHE A N 1
ATOM 648 C CA . PHE A 1 79 ? 0.144 5.809 -3.444 1.00 90.38 79 PHE A CA 1
ATOM 649 C C . PHE A 1 79 ? -0.655 4.528 -3.188 1.00 90.38 79 PHE A C 1
ATOM 651 O O . PHE A 1 79 ? -1.418 4.469 -2.219 1.00 90.38 79 PHE A O 1
ATOM 658 N N . SER A 1 80 ? -0.457 3.483 -3.993 1.00 90.75 80 SER A N 1
ATOM 659 C CA . SER A 1 80 ? -1.035 2.158 -3.761 1.00 90.75 80 SER A CA 1
ATOM 660 C C . SER A 1 80 ? -0.574 1.557 -2.429 1.00 90.75 80 SER A C 1
ATOM 662 O O . SER A 1 80 ? -1.399 1.127 -1.619 1.00 90.75 80 SER A O 1
ATOM 664 N N . ALA A 1 81 ? 0.732 1.575 -2.152 1.00 88.69 81 ALA A N 1
ATOM 665 C CA . ALA A 1 81 ? 1.285 1.055 -0.906 1.00 88.69 81 ALA A CA 1
ATOM 666 C C . ALA A 1 81 ? 0.733 1.809 0.313 1.00 88.69 81 ALA A C 1
ATOM 668 O O . ALA A 1 81 ? 0.301 1.187 1.289 1.00 88.69 81 ALA A O 1
ATOM 669 N N . LEU A 1 82 ? 0.662 3.142 0.228 1.00 88.38 82 LEU A N 1
ATOM 670 C CA . LEU A 1 82 ? 0.073 3.989 1.265 1.00 88.38 82 LEU A CA 1
ATOM 671 C C . LEU A 1 82 ? -1.410 3.666 1.477 1.00 88.38 82 LEU A C 1
ATOM 673 O O . LEU A 1 82 ? -1.831 3.387 2.599 1.00 88.38 82 LEU A O 1
ATOM 677 N N . THR A 1 83 ? -2.214 3.642 0.415 1.00 86.56 83 THR A N 1
ATOM 678 C CA . THR A 1 83 ? -3.652 3.338 0.521 1.00 86.56 83 THR A CA 1
ATOM 679 C C . THR A 1 83 ? -3.905 1.931 1.058 1.00 86.56 83 THR A C 1
ATOM 681 O O . THR A 1 83 ? -4.781 1.753 1.908 1.00 86.56 83 THR A O 1
ATOM 684 N N . LEU A 1 84 ? -3.105 0.937 0.666 1.00 84.94 84 LEU A N 1
ATOM 685 C CA . LEU A 1 84 ? -3.165 -0.414 1.224 1.00 84.94 84 LEU A CA 1
ATOM 686 C C . LEU A 1 84 ? -2.793 -0.443 2.709 1.00 84.94 84 LEU A C 1
ATOM 688 O O . LEU A 1 84 ? -3.480 -1.122 3.481 1.00 84.94 84 LEU A O 1
ATOM 692 N N . ALA A 1 85 ? -1.772 0.307 3.129 1.00 82.00 85 ALA A N 1
ATOM 693 C CA . ALA A 1 85 ? -1.395 0.432 4.534 1.00 82.00 85 ALA A CA 1
ATOM 694 C C . ALA A 1 85 ? -2.528 1.061 5.364 1.00 82.00 85 ALA A C 1
ATOM 696 O O . ALA A 1 85 ? -2.961 0.475 6.358 1.00 82.00 85 ALA A O 1
ATOM 697 N N . PHE A 1 86 ? -3.099 2.181 4.907 1.00 79.38 86 PHE A N 1
ATOM 698 C CA . PHE A 1 86 ? -4.210 2.863 5.584 1.00 79.38 86 PHE A CA 1
ATOM 699 C C . PHE A 1 86 ? -5.547 2.107 5.505 1.00 79.38 86 PHE A C 1
ATOM 701 O O . PHE A 1 86 ? -6.414 2.279 6.367 1.00 79.38 86 PHE A O 1
ATOM 708 N N . SER A 1 87 ? -5.734 1.227 4.515 1.00 75.19 87 SER A N 1
ATOM 709 C CA . SER A 1 87 ? -6.931 0.376 4.419 1.00 75.19 87 SER A CA 1
ATOM 710 C C . SER A 1 87 ? -7.057 -0.610 5.589 1.00 75.19 87 SER A C 1
ATOM 712 O O . SER A 1 87 ? -8.162 -1.077 5.902 1.00 75.19 87 SER A O 1
ATOM 714 N N . ARG A 1 88 ? -5.934 -0.914 6.256 1.00 71.06 88 ARG A N 1
ATOM 715 C CA . ARG A 1 88 ? -5.859 -1.764 7.445 1.00 71.06 88 ARG A CA 1
ATOM 716 C C . ARG A 1 88 ? -6.072 -0.906 8.687 1.00 71.06 88 ARG A C 1
ATOM 718 O O . ARG A 1 88 ? -5.129 -0.504 9.360 1.00 71.06 88 ARG A O 1
ATOM 725 N N . LYS A 1 89 ? -7.336 -0.640 9.015 1.00 65.12 89 LYS A N 1
ATOM 726 C CA . LYS A 1 89 ? -7.670 0.001 10.289 1.00 65.12 89 LYS A CA 1
ATOM 727 C C . LYS A 1 89 ? -7.573 -1.035 11.408 1.00 65.12 89 LYS A C 1
ATOM 729 O O . LYS A 1 89 ? -8.384 -1.961 11.504 1.00 65.12 89 LYS A O 1
ATOM 734 N N . TRP A 1 90 ? -6.549 -0.881 12.238 1.00 57.53 90 TRP A N 1
ATOM 735 C CA . TRP A 1 90 ? -6.381 -1.640 13.469 1.00 57.53 90 TRP A CA 1
ATOM 736 C C . TRP A 1 90 ? -7.294 -1.030 14.522 1.00 57.53 90 TRP A C 1
ATOM 738 O O . TRP A 1 90 ? -6.961 -0.016 15.127 1.00 57.53 90 TRP A O 1
ATOM 748 N N . PHE A 1 91 ? -8.465 -1.625 14.729 1.00 55.53 91 PHE A N 1
ATOM 749 C CA . PHE A 1 91 ? -9.277 -1.258 15.877 1.00 55.53 91 PHE A CA 1
ATOM 750 C C . PHE A 1 91 ? -8.786 -2.066 17.073 1.00 55.53 91 PHE A C 1
ATOM 752 O O . PHE A 1 91 ? -8.750 -3.303 17.052 1.00 55.53 91 PHE A O 1
ATOM 759 N N . ILE A 1 92 ? -8.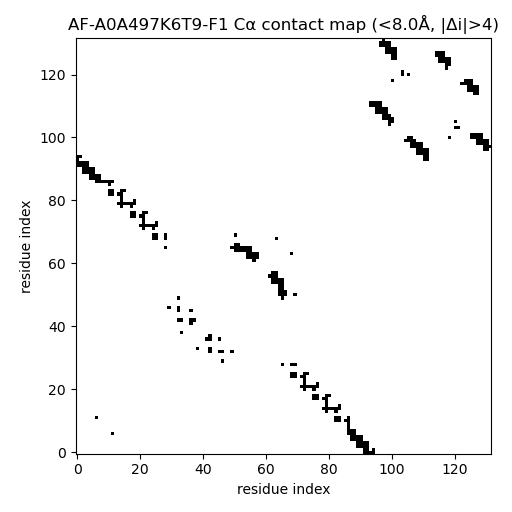391 -1.356 18.126 1.00 56.62 92 ILE A N 1
ATOM 760 C CA . ILE A 1 92 ? -8.261 -1.955 19.447 1.00 56.62 92 ILE A CA 1
ATOM 761 C C . ILE A 1 92 ? -9.695 -2.274 19.859 1.00 56.62 92 ILE A C 1
ATOM 763 O O . ILE A 1 92 ? -10.481 -1.363 20.110 1.00 56.62 92 ILE A O 1
ATOM 767 N N . ALA A 1 93 ? -10.083 -3.551 19.838 1.00 58.75 93 ALA A N 1
ATOM 768 C CA . ALA A 1 93 ? -11.347 -3.919 20.450 1.00 58.75 93 ALA A CA 1
ATOM 769 C C . ALA A 1 93 ? -11.174 -3.688 21.949 1.00 58.75 93 ALA A C 1
ATOM 771 O O . ALA A 1 93 ? -10.360 -4.368 22.581 1.00 58.75 93 ALA A O 1
ATOM 772 N N . GLY A 1 94 ? -11.888 -2.687 22.471 1.00 60.22 94 GLY A N 1
ATOM 773 C CA . GLY A 1 94 ? -11.948 -2.413 23.899 1.00 60.22 94 GLY A CA 1
ATOM 774 C C . GLY A 1 94 ? -12.273 -3.704 24.639 1.00 60.22 94 GLY A C 1
ATOM 775 O O . GLY A 1 94 ? -13.149 -4.475 24.228 1.00 60.22 94 GLY A O 1
ATOM 776 N N . GLU A 1 95 ? -11.498 -3.992 25.676 1.00 66.81 95 GLU A N 1
ATOM 777 C CA . GLU A 1 95 ? -11.723 -5.157 26.516 1.00 66.81 95 GLU A CA 1
ATOM 778 C C . GLU A 1 95 ? -13.104 -5.016 27.156 1.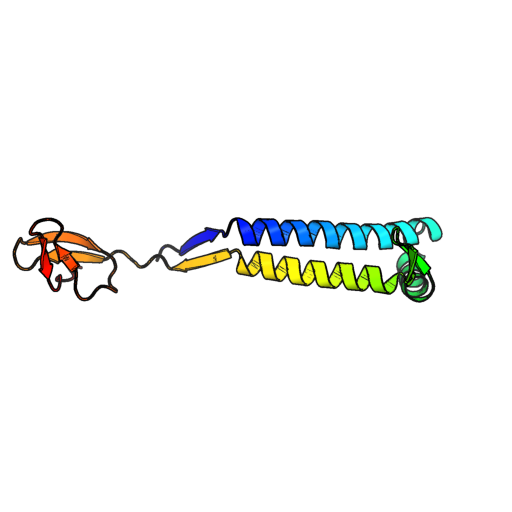00 66.81 95 GLU A C 1
ATOM 780 O O . GLU A 1 95 ? -13.401 -4.009 27.794 1.00 66.81 95 GLU A O 1
ATOM 785 N N . LYS A 1 96 ? -13.999 -5.978 26.907 1.00 75.75 96 LYS A N 1
ATOM 786 C CA . LYS A 1 96 ? -15.337 -5.938 27.498 1.00 75.75 96 LYS A CA 1
ATOM 787 C C . LYS A 1 96 ? -15.208 -6.278 28.976 1.00 75.75 96 LYS A C 1
ATOM 789 O O . LYS A 1 96 ? -14.943 -7.435 29.300 1.00 75.75 96 LYS A O 1
ATOM 794 N N . VAL A 1 97 ? -15.431 -5.300 29.843 1.00 82.38 97 VAL A N 1
ATOM 795 C CA . VAL A 1 97 ? -15.418 -5.493 31.294 1.00 82.38 97 VAL A CA 1
ATOM 796 C C . VAL A 1 97 ? -16.750 -6.075 31.760 1.00 82.38 97 VAL A C 1
ATOM 798 O O . VAL A 1 97 ? -17.813 -5.767 31.202 1.00 82.38 97 VAL A O 1
ATOM 801 N N . LEU A 1 98 ? -16.694 -6.967 32.750 1.00 86.81 98 LEU A N 1
ATOM 802 C CA . LEU A 1 98 ? -17.883 -7.463 33.428 1.00 86.81 98 LEU A CA 1
ATOM 803 C C . LEU A 1 98 ? -18.331 -6.401 34.435 1.00 86.81 98 LEU A C 1
ATOM 805 O O . LEU A 1 98 ? -17.548 -5.909 35.242 1.00 86.81 98 LEU A O 1
ATOM 809 N N . VAL A 1 99 ? -19.598 -6.028 34.360 1.00 88.38 99 VAL A N 1
ATOM 810 C CA . VAL A 1 99 ? -20.186 -5.021 35.233 1.00 88.38 99 VAL A CA 1
ATOM 811 C C . VAL A 1 99 ? -21.419 -5.559 35.930 1.00 88.38 99 VAL A C 1
ATOM 813 O O . VAL A 1 99 ? -22.114 -6.424 35.396 1.00 88.38 99 VAL A O 1
ATOM 816 N N . GLU A 1 100 ? -21.711 -5.013 37.104 1.00 90.38 100 GLU A N 1
ATOM 817 C CA . GLU A 1 100 ? -22.877 -5.332 37.918 1.00 90.38 100 GLU A CA 1
ATOM 818 C C . GLU A 1 100 ? -23.741 -4.088 38.163 1.00 90.38 100 GLU A C 1
ATOM 820 O O . GLU A 1 100 ? -23.248 -2.980 38.397 1.00 90.38 100 GLU A O 1
ATOM 825 N N . CYS A 1 101 ? -25.062 -4.270 38.101 1.00 89.56 101 CYS A N 1
ATOM 826 C CA . CYS A 1 101 ? -26.024 -3.215 38.412 1.00 89.56 101 CYS A CA 1
ATOM 827 C C . CYS A 1 101 ? -26.171 -3.074 39.934 1.00 89.56 101 CYS A C 1
ATOM 829 O O . CYS A 1 101 ? -26.500 -4.066 40.586 1.00 89.56 101 CYS A O 1
ATOM 831 N N . PRO A 1 102 ? -26.043 -1.862 40.505 1.00 89.88 102 PRO A N 1
ATOM 832 C CA . PRO A 1 102 ? -26.197 -1.656 41.945 1.00 89.88 102 PRO A CA 1
ATOM 833 C C . PRO A 1 102 ? -27.627 -1.918 42.447 1.00 89.88 102 PRO A C 1
ATOM 835 O O . PRO A 1 102 ? -27.805 -2.227 43.621 1.00 89.88 102 PRO A O 1
ATOM 838 N N . PHE A 1 103 ? -28.636 -1.834 41.571 1.00 90.50 103 PHE A N 1
ATOM 839 C CA . PHE A 1 103 ? -30.042 -2.048 41.929 1.00 90.50 103 PHE A CA 1
ATOM 840 C C . PHE A 1 103 ? -30.465 -3.510 41.785 1.00 90.50 103 PHE A C 1
ATOM 842 O O . PHE A 1 103 ? -30.935 -4.122 42.737 1.00 90.50 103 PHE A O 1
ATOM 849 N N . CYS A 1 104 ? -30.294 -4.094 40.594 1.00 91.50 104 CYS A N 1
ATOM 850 C CA . CYS A 1 104 ? -30.788 -5.443 40.309 1.00 91.50 104 CYS A CA 1
ATOM 851 C C . CYS A 1 104 ? -29.743 -6.550 40.514 1.00 91.50 104 CYS A C 1
ATOM 853 O O . CYS A 1 104 ? -30.074 -7.714 40.299 1.00 91.50 104 CYS A O 1
ATOM 855 N N . LYS A 1 105 ? -28.487 -6.207 40.854 1.00 92.06 105 LYS A N 1
ATOM 856 C CA . LYS A 1 105 ? -27.349 -7.130 41.078 1.00 92.06 105 LYS A CA 1
ATOM 857 C C . LYS A 1 105 ? -27.057 -8.115 39.937 1.00 92.06 105 LYS A C 1
ATOM 859 O O . LYS A 1 105 ? -26.329 -9.090 40.092 1.00 92.06 105 LYS A O 1
ATOM 864 N N . ARG A 1 106 ? -27.628 -7.880 38.752 1.00 90.44 106 ARG A N 1
ATOM 865 C CA . ARG A 1 106 ? -27.362 -8.691 37.560 1.00 90.44 106 ARG A CA 1
ATOM 866 C C . ARG A 1 106 ? -26.087 -8.212 36.892 1.00 90.44 106 ARG A C 1
ATOM 868 O O . ARG A 1 106 ? -25.802 -7.015 36.893 1.00 90.44 106 ARG A O 1
ATOM 875 N N . ARG A 1 107 ? -25.368 -9.153 36.284 1.00 90.19 107 ARG A N 1
ATOM 876 C CA . ARG A 1 107 ? -24.088 -8.911 35.618 1.00 90.19 107 ARG A CA 1
ATOM 877 C C . ARG A 1 107 ? -24.235 -8.952 34.100 1.00 90.19 107 ARG A C 1
ATOM 879 O O . ARG A 1 107 ? -25.038 -9.722 33.570 1.00 90.19 107 ARG A O 1
ATOM 886 N N . TRP A 1 108 ? -23.482 -8.118 33.393 1.00 88.19 108 TRP A N 1
ATOM 887 C CA . TRP A 1 108 ? -23.370 -8.149 31.930 1.00 88.19 108 TRP A CA 1
ATOM 888 C C . TRP A 1 108 ? -22.007 -7.610 31.483 1.00 88.19 108 TRP A C 1
ATOM 890 O O . TRP A 1 108 ? -21.243 -7.092 32.289 1.00 88.19 108 TRP A O 1
ATOM 900 N N . ARG A 1 109 ? -21.674 -7.757 30.195 1.00 85.81 109 ARG A N 1
ATOM 901 C CA . ARG A 1 109 ? -20.415 -7.259 29.618 1.00 85.81 109 ARG A CA 1
ATOM 902 C C . ARG A 1 109 ? -20.655 -5.978 28.829 1.00 85.81 109 ARG A C 1
ATOM 904 O O . ARG A 1 109 ? -21.510 -5.968 27.943 1.00 85.81 109 ARG A O 1
ATOM 911 N N . THR A 1 110 ? -19.887 -4.929 29.105 1.00 82.62 110 THR A N 1
ATOM 912 C CA . THR A 1 110 ? -19.980 -3.637 28.405 1.00 82.62 110 THR A CA 1
ATOM 913 C C . THR A 1 110 ? -18.597 -3.053 28.117 1.00 82.62 110 THR A C 1
ATOM 915 O O . THR A 1 110 ? -17.585 -3.557 28.597 1.00 82.62 110 THR A O 1
ATOM 918 N N . ASP A 1 111 ? -18.558 -2.018 27.282 1.00 79.44 111 ASP A N 1
ATOM 919 C CA . ASP A 1 111 ? -17.354 -1.228 27.026 1.00 79.44 111 ASP A CA 1
ATOM 920 C C . ASP A 1 111 ? -17.027 -0.358 28.259 1.00 79.44 111 ASP A C 1
ATOM 922 O O . ASP A 1 111 ? -17.938 0.327 28.746 1.00 79.44 111 ASP A O 1
ATOM 926 N N . PRO A 1 112 ? -15.781 -0.374 28.776 1.00 71.12 112 PRO A N 1
ATOM 927 C CA . PRO A 1 112 ? -15.380 0.388 29.961 1.00 71.12 112 PRO A CA 1
ATOM 928 C C . PRO A 1 112 ? -15.500 1.905 29.783 1.00 71.12 112 PRO A C 1
ATOM 930 O O . PRO A 1 112 ? -15.585 2.625 30.772 1.00 71.12 112 PRO A O 1
ATOM 933 N N . GLN A 1 113 ? -15.538 2.414 28.546 1.00 67.44 113 GLN A N 1
ATOM 934 C CA . GLN A 1 113 ? -15.583 3.859 28.297 1.00 67.44 113 GLN A CA 1
ATOM 935 C C . GLN A 1 113 ? -16.936 4.510 28.615 1.00 67.44 113 GLN A C 1
ATOM 937 O O . GLN A 1 113 ? -17.053 5.735 28.606 1.00 67.44 113 GLN A O 1
ATOM 942 N N . LYS A 1 114 ? -17.982 3.722 28.884 1.00 67.25 114 LYS A N 1
ATOM 943 C CA . LYS A 1 114 ? -19.311 4.267 29.169 1.00 67.25 114 LYS A CA 1
ATOM 944 C C . LYS A 1 114 ? -19.513 4.431 30.671 1.00 67.25 114 LYS A C 1
ATOM 946 O O . LYS A 1 114 ? -19.870 3.480 31.358 1.00 67.25 114 LYS A O 1
ATOM 951 N N . ALA A 1 115 ? -19.333 5.661 31.153 1.00 69.19 115 ALA A N 1
ATOM 952 C CA . ALA A 1 115 ? -19.558 6.016 32.554 1.00 69.19 115 ALA A CA 1
ATOM 953 C C . ALA A 1 115 ? -21.020 5.805 32.990 1.00 69.19 115 ALA A C 1
ATOM 955 O O . ALA A 1 115 ? -21.253 5.342 34.102 1.00 69.19 115 ALA A O 1
ATOM 956 N N . LEU A 1 116 ? -21.995 6.092 32.116 1.00 82.94 116 LEU A N 1
ATOM 957 C CA . LEU A 1 116 ? -23.416 5.810 32.339 1.00 82.94 116 LEU A CA 1
ATOM 958 C C . LEU A 1 116 ? -23.951 4.862 31.267 1.00 82.94 116 LEU A C 1
ATOM 960 O O . LEU A 1 116 ? -23.744 5.072 30.069 1.00 82.94 116 LEU A O 1
ATOM 964 N N . VAL A 1 117 ? -24.672 3.828 31.697 1.00 85.31 117 VAL A N 1
ATOM 965 C CA . VAL A 1 117 ? -25.302 2.850 30.802 1.00 85.31 117 VAL A CA 1
ATOM 966 C C . VAL A 1 117 ? -26.691 2.512 31.332 1.00 85.31 117 VAL A C 1
ATOM 968 O O . VAL A 1 117 ? -26.884 2.371 32.539 1.00 85.31 117 VAL A O 1
ATOM 971 N N . HIS A 1 118 ? -27.668 2.348 30.440 1.00 87.88 118 HIS A N 1
ATOM 972 C CA . HIS A 1 118 ? -28.944 1.747 30.820 1.00 87.88 118 HIS A CA 1
ATOM 973 C C . HIS A 1 118 ? -28.748 0.264 31.126 1.00 87.88 118 HIS A C 1
ATOM 975 O O . HIS A 1 118 ? -28.247 -0.493 30.290 1.00 87.88 118 HIS A O 1
ATOM 981 N N . CYS A 1 119 ? -29.169 -0.169 32.312 1.00 87.31 119 CYS A N 1
ATOM 982 C CA . CYS A 1 119 ? -29.147 -1.584 32.646 1.00 87.31 119 CYS A CA 1
ATOM 983 C C . CYS A 1 119 ? -30.092 -2.351 31.700 1.00 87.31 119 CYS A C 1
ATOM 985 O O . CYS A 1 119 ? -31.271 -2.005 31.620 1.00 87.31 119 CYS A O 1
ATOM 987 N N . PRO A 1 120 ? -29.648 -3.428 31.030 1.00 89.81 120 PRO A N 1
ATOM 988 C CA . PRO A 1 120 ? -30.504 -4.190 30.116 1.00 89.81 120 PRO A CA 1
ATOM 989 C C . PRO A 1 120 ? -31.673 -4.893 30.825 1.00 89.81 120 PRO A C 1
ATOM 991 O O . PRO A 1 120 ? -32.655 -5.251 30.182 1.00 89.81 120 PRO A O 1
ATOM 994 N N . TYR A 1 121 ? -31.578 -5.078 32.144 1.00 90.50 121 TYR A N 1
ATOM 995 C CA . TYR A 1 121 ? -32.578 -5.787 32.937 1.00 90.50 121 TYR A CA 1
ATOM 996 C C . TYR A 1 121 ? -33.587 -4.846 33.599 1.00 90.50 121 TYR A C 1
ATOM 998 O O . TYR A 1 121 ? -34.785 -5.036 33.424 1.00 90.50 121 TYR A O 1
ATOM 1006 N N . CYS A 1 122 ? -33.128 -3.828 34.340 1.00 91.62 122 CYS A N 1
ATOM 1007 C CA . CYS A 1 122 ? -34.028 -2.882 35.015 1.00 91.62 122 CYS A CA 1
ATOM 1008 C C . CYS A 1 122 ? -34.312 -1.605 34.210 1.00 91.62 122 CYS A C 1
ATOM 1010 O O . CYS A 1 122 ? -35.119 -0.791 34.643 1.00 91.62 122 CYS A O 1
ATOM 1012 N N . ARG A 1 123 ? -33.652 -1.406 33.059 1.00 88.94 123 ARG A N 1
ATOM 1013 C CA . ARG A 1 123 ? -33.764 -0.228 32.171 1.00 88.94 123 ARG A CA 1
ATOM 1014 C C . ARG A 1 123 ? -33.445 1.126 32.816 1.00 88.94 123 ARG A C 1
ATOM 1016 O O . ARG A 1 123 ? -33.530 2.151 32.147 1.00 88.94 123 ARG A O 1
ATOM 1023 N N . GLN A 1 124 ? -32.996 1.148 34.066 1.00 88.25 124 GLN A N 1
ATOM 1024 C CA . GLN A 1 124 ? -32.552 2.364 34.740 1.00 88.25 124 GLN A CA 1
ATOM 1025 C C . GLN A 1 124 ? -31.180 2.804 34.226 1.00 88.25 124 GLN A C 1
ATOM 1027 O O . GLN A 1 124 ? -30.324 1.967 33.922 1.00 88.25 124 GLN A O 1
ATOM 1032 N N . LEU A 1 125 ? -30.986 4.120 34.133 1.00 90.50 125 LEU A N 1
ATOM 1033 C CA . LEU A 1 125 ? -29.689 4.723 33.850 1.00 90.50 125 LEU A CA 1
ATOM 1034 C C . LEU A 1 125 ? -28.845 4.672 35.125 1.00 90.50 125 LEU A C 1
ATOM 1036 O O . LEU A 1 125 ? -29.261 5.183 36.162 1.00 90.50 125 LEU A O 1
ATOM 1040 N N . ILE A 1 126 ? -27.689 4.018 35.059 1.00 88.81 126 ILE A N 1
ATOM 1041 C CA . ILE A 1 126 ? -26.867 3.737 36.238 1.00 88.81 126 ILE A CA 1
ATOM 1042 C C . ILE A 1 126 ? -25.382 3.940 35.948 1.00 88.81 126 ILE A C 1
ATOM 1044 O O . ILE A 1 126 ? -24.941 3.846 34.800 1.00 88.81 126 ILE A O 1
ATOM 1048 N N . HIS A 1 127 ? -24.617 4.125 37.023 1.00 88.81 127 HIS A N 1
ATOM 1049 C CA . HIS A 1 127 ? -23.178 3.897 37.045 1.00 88.81 127 HIS A CA 1
ATOM 1050 C C . HIS A 1 127 ? -22.917 2.432 37.439 1.00 88.81 127 HIS A C 1
ATOM 1052 O O . HIS A 1 127 ? -23.094 2.076 38.609 1.00 88.81 127 HIS A O 1
ATOM 1058 N N . PRO A 1 128 ? -22.586 1.546 36.481 1.00 82.62 128 PRO A N 1
ATOM 1059 C CA . PRO A 1 128 ? -22.303 0.149 36.786 1.00 82.62 128 PRO A CA 1
ATOM 1060 C C . PRO A 1 128 ? -21.069 0.001 37.687 1.00 82.62 128 PRO A C 1
ATOM 1062 O O . PRO A 1 128 ? -20.088 0.723 37.520 1.00 82.62 128 PRO A O 1
ATOM 1065 N N . ARG A 1 129 ? -21.083 -0.977 38.601 1.00 85.81 129 ARG A N 1
ATOM 1066 C CA . ARG A 1 129 ? -19.877 -1.373 39.344 1.00 85.81 129 ARG A CA 1
ATOM 1067 C C . ARG A 1 129 ? -19.079 -2.360 38.506 1.00 85.81 129 ARG A C 1
ATOM 1069 O O . ARG A 1 129 ? -19.646 -3.330 38.006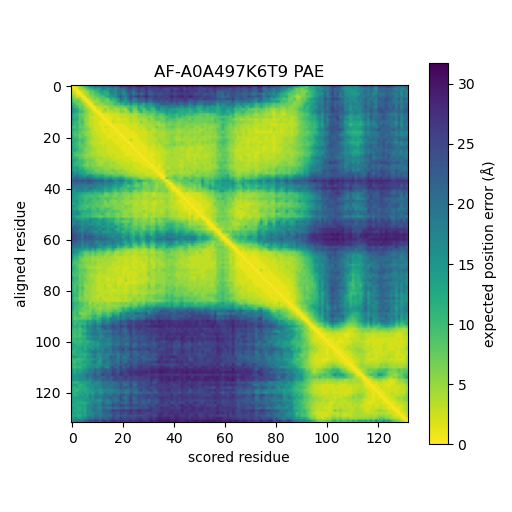 1.00 85.81 129 ARG A O 1
ATOM 1076 N N . ILE A 1 130 ? -17.787 -2.113 38.346 1.00 85.12 130 ILE A N 1
ATOM 1077 C CA . ILE A 1 130 ? -16.879 -3.056 37.691 1.00 85.12 130 ILE A CA 1
ATOM 1078 C C . ILE A 1 130 ? -16.633 -4.198 38.676 1.00 85.12 130 ILE A C 1
ATOM 1080 O O . ILE A 1 130 ? -16.352 -3.947 39.847 1.00 85.12 130 ILE A O 1
ATOM 1084 N N . VAL A 1 131 ? -16.808 -5.432 38.212 1.00 81.88 131 VAL A N 1
ATOM 1085 C CA . VAL A 1 131 ? -16.538 -6.635 39.003 1.00 81.88 131 VAL A CA 1
ATOM 1086 C C . VAL A 1 131 ? -15.390 -7.346 38.304 1.00 81.88 131 VAL A C 1
ATOM 1088 O O . VAL A 1 131 ? -15.559 -7.767 37.157 1.00 81.88 131 VAL A O 1
ATOM 1091 N N . GLU A 1 132 ? -14.228 -7.373 38.958 1.00 67.56 132 GLU A N 1
ATOM 1092 C CA . GLU A 1 132 ? -13.042 -8.113 38.500 1.00 67.56 132 GLU A CA 1
ATOM 1093 C C . GLU A 1 132 ? -13.299 -9.625 38.465 1.00 67.56 132 GLU A C 1
ATOM 1095 O O . GLU A 1 132 ? -14.000 -10.141 39.371 1.00 67.56 132 GLU A O 1
#

Mean predicted aligned error: 13.29 Å

Secondary structure (DSSP, 8-state):
--EEEEE-HHHHHHHHHHHHHHHHHHHHHHHHHHHHH--STTHHHHHHHHHHH-EEEETTTEEEEHHHHHHHHHHHHHHHHHHHHHHEEEEE----EEEE-TTT--EEEE-TT-SSEE-TTT--EE-PEE--

Nearest PDB structures (foldseek):
  4op0-assembly1_A  TM=2.906E-01  e=5.578E+00  Mycobacterium tuberculosis H37Rv